Protein AF-A0A7H0GW44-F1 (afdb_monomer_lite)

Radius of gyration: 18.07 Å; chains: 1; bounding box: 42×25×54 Å

pLDDT: mean 88.53, std 14.47, range [40.22, 98.0]

Sequence (91 aa):
MDALGPLRRRAYSQGPALAAVYNKALSFLTILWIAYPVIWALGPIGIGVLDSFTEKLLFVVVPILSKVGFSIVDLSGLRSLREQPQELAFE

Foldseek 3Di:
DQPPPPVLVVQVVVDDLSNVLVVQLVVQLVVLVVVLVVLVCCPPVHPHVDDPVRSVVSVVVSVCCNPVVSVVSNVVSVVVVVPPPPVPPPD

Secondary structure (DSSP, 8-state):
--TTHHHHHHHHTT-HHHHHHHHHHHHHHHHHHHHHHHHHHHSTTTT--S-HHHHHHHHHHHHHIIIIIHHHHHHHHHHHHHTS--TTS--

Organism: NCBI:txid1385715

InterPro domains:
  IPR001425 Archaeal/bacterial/fungal rhodopsins [PF01036] (5-78)
  IPR001425 Archaeal/bacterial/fungal rhodopsins [PR00251] (25-43)
  IPR001425 Archaeal/bacterial/fungal rhodopsins [PR00251] (57-75)

Structure (mmCIF, N/CA/C/O backbone):
data_AF-A0A7H0GW44-F1
#
_entry.id   AF-A0A7H0GW44-F1
#
loop_
_atom_site.group_PDB
_atom_site.id
_atom_site.type_symbol
_atom_site.label_atom_id
_atom_site.label_alt_id
_atom_site.label_comp_id
_atom_site.label_asym_id
_atom_site.label_entity_id
_atom_site.label_seq_id
_atom_site.pdbx_PDB_ins_code
_atom_site.Cartn_x
_atom_site.Cartn_y
_atom_site.Cartn_z
_atom_site.occupancy
_atom_site.B_iso_or_equiv
_atom_site.auth_seq_id
_atom_site.auth_comp_id
_atom_site.auth_asym_id
_atom_site.auth_atom_id
_atom_site.pdbx_PDB_model_num
ATOM 1 N N . MET A 1 1 ? -9.857 -21.208 -1.718 1.00 40.53 1 MET A N 1
ATOM 2 C CA . MET A 1 1 ? -8.868 -20.169 -2.082 1.00 40.53 1 MET A CA 1
ATOM 3 C C . MET A 1 1 ? -9.020 -19.042 -1.068 1.00 40.53 1 MET A C 1
ATOM 5 O O . MET A 1 1 ? -9.440 -17.946 -1.410 1.00 40.53 1 MET A O 1
ATOM 9 N N . ASP A 1 2 ? -8.708 -19.326 0.201 1.00 51.66 2 ASP A N 1
ATOM 10 C CA . ASP A 1 2 ? -9.167 -18.511 1.337 1.00 51.66 2 ASP A CA 1
ATOM 11 C C . ASP A 1 2 ? -7.976 -18.011 2.164 1.00 51.66 2 ASP A C 1
ATOM 13 O O . ASP A 1 2 ? -8.065 -17.941 3.381 1.00 51.66 2 ASP A O 1
ATOM 17 N N . ALA A 1 3 ? -6.833 -17.680 1.555 1.00 56.97 3 ALA A N 1
ATOM 18 C CA . ALA A 1 3 ? -5.640 -17.281 2.319 1.00 56.97 3 ALA A CA 1
ATOM 19 C C . ALA A 1 3 ? -5.898 -16.074 3.254 1.00 56.97 3 ALA A C 1
ATOM 21 O O . ALA A 1 3 ? -5.319 -15.974 4.331 1.00 56.97 3 ALA A O 1
ATOM 22 N N . LEU A 1 4 ? -6.837 -15.199 2.879 1.00 63.44 4 LEU A N 1
ATOM 23 C CA . LEU A 1 4 ? -7.286 -14.041 3.663 1.00 63.44 4 LEU A CA 1
ATOM 24 C C . LEU A 1 4 ? -8.438 -14.354 4.637 1.00 63.44 4 LEU A C 1
ATOM 26 O O . LEU A 1 4 ? -8.728 -13.574 5.543 1.00 63.44 4 LEU A O 1
ATOM 30 N N . GLY A 1 5 ? -9.118 -15.486 4.449 1.00 79.75 5 GLY A N 1
ATOM 31 C CA . GLY A 1 5 ? -10.342 -15.848 5.162 1.00 79.75 5 GLY A CA 1
ATOM 32 C C . GLY A 1 5 ? -10.148 -16.068 6.667 1.00 79.75 5 GLY A C 1
ATOM 33 O O . GLY A 1 5 ? -10.899 -15.479 7.443 1.00 79.75 5 GLY A O 1
ATOM 34 N N . PRO A 1 6 ? -9.161 -16.866 7.117 1.00 87.31 6 PRO A N 1
ATOM 35 C CA . PRO A 1 6 ? -8.968 -17.172 8.533 1.00 87.31 6 PRO A CA 1
ATOM 36 C C . PRO A 1 6 ? -8.661 -15.944 9.394 1.00 87.31 6 PRO A C 1
ATOM 38 O O . PRO A 1 6 ? -9.247 -15.776 10.462 1.00 87.31 6 PRO A O 1
ATOM 41 N N . LEU A 1 7 ? -7.779 -15.059 8.918 1.00 87.12 7 LEU A N 1
ATOM 42 C CA . LEU A 1 7 ? -7.395 -13.848 9.647 1.00 87.12 7 LEU A CA 1
ATOM 43 C C . LEU A 1 7 ? -8.547 -12.845 9.704 1.00 87.12 7 LEU A C 1
ATOM 45 O O . LEU A 1 7 ? -8.839 -12.305 10.770 1.00 87.12 7 LEU A O 1
ATOM 49 N N . ARG A 1 8 ? -9.265 -12.673 8.587 1.00 86.62 8 ARG A N 1
ATOM 50 C CA . ARG A 1 8 ? -10.465 -11.839 8.548 1.00 86.62 8 ARG A CA 1
ATOM 51 C C . ARG A 1 8 ? -11.531 -12.373 9.502 1.00 86.62 8 ARG A C 1
ATOM 53 O O . ARG A 1 8 ? -12.029 -11.618 10.322 1.00 86.62 8 ARG A O 1
ATOM 60 N N . ARG A 1 9 ? -11.825 -13.676 9.493 1.00 87.81 9 ARG A N 1
ATOM 61 C CA . ARG A 1 9 ? -12.785 -14.284 10.436 1.00 87.81 9 ARG A CA 1
ATOM 62 C C . ARG A 1 9 ? -12.396 -14.032 11.897 1.00 87.81 9 ARG A C 1
ATOM 64 O O . ARG A 1 9 ? -13.258 -13.668 12.690 1.00 87.81 9 ARG A O 1
ATOM 71 N N . ARG A 1 10 ? -11.107 -14.152 12.237 1.00 88.38 10 ARG A N 1
ATOM 72 C CA . ARG A 1 10 ? -10.609 -13.903 13.600 1.00 88.38 10 ARG A CA 1
ATOM 73 C C . ARG A 1 10 ? -10.705 -12.434 14.021 1.00 88.38 10 ARG A C 1
ATOM 75 O O . ARG A 1 10 ? -11.003 -12.160 15.179 1.00 88.38 10 ARG A O 1
ATOM 82 N N . ALA A 1 11 ? -10.490 -11.491 13.105 1.00 88.19 11 ALA A N 1
ATOM 83 C CA . ALA A 1 11 ? -10.685 -10.070 13.395 1.00 88.19 11 ALA A CA 1
ATOM 84 C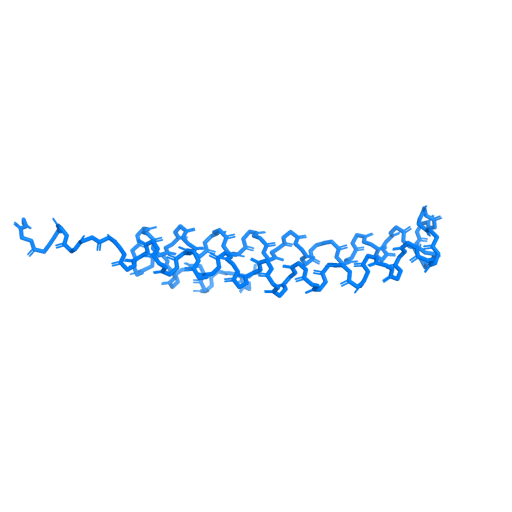 C . ALA A 1 11 ? -12.165 -9.750 13.666 1.00 88.19 11 ALA A C 1
ATOM 86 O O . ALA A 1 11 ? -12.483 -9.048 14.619 1.00 88.19 11 ALA A O 1
ATOM 87 N N . TYR A 1 12 ? -13.074 -10.328 12.875 1.00 87.56 12 TYR A N 1
ATOM 88 C CA . TYR A 1 12 ? -14.517 -10.143 13.049 1.00 87.56 12 TYR A CA 1
ATOM 89 C C . TYR A 1 12 ? -15.048 -10.766 14.346 1.00 87.56 12 TYR A C 1
ATOM 91 O O . TYR A 1 12 ? -15.968 -10.213 14.942 1.00 87.56 12 TYR A O 1
ATOM 99 N N . SER A 1 13 ? -14.452 -11.861 14.835 1.00 90.75 13 SER A N 1
ATOM 100 C CA . SER A 1 13 ? -14.857 -12.468 16.112 1.00 90.75 13 SER A CA 1
ATOM 101 C C . SER A 1 13 ? -14.470 -11.650 17.350 1.00 90.75 13 SER A C 1
ATOM 103 O O . SER A 1 13 ? -14.981 -11.925 18.427 1.00 90.75 13 SER A O 1
ATOM 105 N N . GLN A 1 14 ? -13.560 -10.678 17.229 1.00 88.06 14 GLN A N 1
ATOM 106 C CA . GLN A 1 14 ? -13.118 -9.831 18.349 1.00 88.06 14 GLN A CA 1
ATOM 107 C C . GLN A 1 14 ? -13.870 -8.493 18.436 1.00 88.06 14 GLN A C 1
ATOM 109 O O . GLN A 1 14 ? -13.597 -7.694 19.327 1.00 88.06 14 GLN A O 1
ATOM 114 N N . GLY A 1 15 ? -14.822 -8.250 17.532 1.00 89.69 15 GLY A N 1
ATOM 115 C CA . GLY A 1 15 ? -15.694 -7.081 17.557 1.00 89.69 15 GLY A CA 1
ATOM 116 C C . GLY A 1 15 ? -15.574 -6.186 16.317 1.00 89.69 15 GLY A C 1
ATOM 117 O O . GLY A 1 15 ? -14.579 -6.230 15.584 1.00 89.69 15 GLY A O 1
ATOM 118 N N . PRO A 1 16 ? -16.597 -5.349 16.067 1.00 88.75 16 PRO A N 1
ATOM 119 C CA . PRO A 1 16 ? -16.703 -4.555 14.843 1.00 88.75 16 PRO A CA 1
ATOM 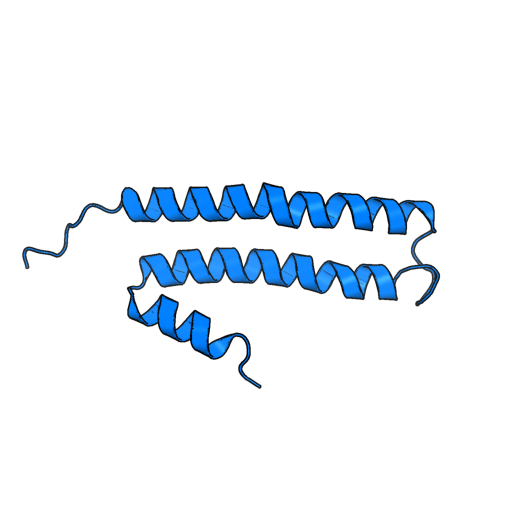120 C C . PRO A 1 16 ? -15.586 -3.513 14.701 1.00 88.75 16 PRO A C 1
ATOM 122 O O . PRO A 1 16 ? -15.121 -3.262 13.588 1.00 88.75 16 PRO A O 1
ATOM 125 N N . ALA A 1 17 ? -15.107 -2.945 15.811 1.00 89.75 17 ALA A N 1
ATOM 126 C CA . ALA A 1 17 ? -14.034 -1.956 15.794 1.00 89.75 17 ALA A CA 1
ATOM 127 C C . ALA A 1 17 ? -12.696 -2.561 15.335 1.00 89.75 17 ALA A C 1
ATOM 129 O O . ALA A 1 17 ? -12.050 -2.023 14.432 1.00 89.75 17 ALA A O 1
ATOM 130 N N . LEU A 1 18 ? -12.308 -3.723 15.880 1.00 92.00 18 LEU A N 1
ATOM 131 C CA . LEU A 1 18 ? -11.087 -4.405 15.444 1.00 92.00 18 LEU A CA 1
ATOM 132 C C . LEU A 1 18 ? -11.207 -4.892 13.998 1.00 92.00 18 LEU A C 1
ATOM 134 O O . LEU A 1 18 ? -10.255 -4.772 13.228 1.00 92.00 18 LEU A O 1
ATOM 138 N N . ALA A 1 19 ? -12.379 -5.391 13.601 1.00 91.94 19 ALA A N 1
ATOM 139 C CA . ALA A 1 19 ? -12.639 -5.782 12.220 1.00 91.94 19 ALA A CA 1
ATOM 140 C C . ALA A 1 19 ? -12.436 -4.614 11.237 1.00 91.94 19 ALA A C 1
ATOM 142 O O . ALA A 1 19 ? -11.866 -4.806 10.160 1.00 91.94 19 ALA A O 1
ATOM 143 N N . ALA A 1 20 ? -12.859 -3.401 11.607 1.00 92.38 20 ALA A N 1
ATOM 144 C CA . ALA A 1 20 ? -12.660 -2.199 10.801 1.00 92.38 20 ALA A CA 1
ATOM 145 C C . ALA A 1 20 ? -11.173 -1.826 10.674 1.00 92.38 20 ALA A C 1
ATOM 147 O O . ALA A 1 20 ? -10.693 -1.603 9.559 1.00 92.38 20 ALA A O 1
ATOM 148 N N . VAL A 1 21 ? -10.428 -1.828 11.786 1.00 94.19 21 VAL A N 1
ATOM 149 C CA . VAL A 1 21 ? -8.974 -1.580 11.785 1.00 94.19 21 VAL A CA 1
ATOM 150 C C . VAL A 1 21 ? -8.238 -2.617 10.936 1.00 94.19 21 VAL A C 1
ATOM 152 O O . VAL A 1 21 ? -7.440 -2.254 10.070 1.00 94.19 21 VAL A O 1
ATOM 155 N N . TYR A 1 22 ? -8.568 -3.898 11.110 1.00 93.56 22 TYR A N 1
ATOM 156 C CA . TYR A 1 22 ? -8.006 -4.987 10.318 1.00 93.56 22 TYR A CA 1
ATOM 157 C C . TYR A 1 22 ? -8.281 -4.808 8.821 1.00 93.56 22 TYR A C 1
ATOM 159 O O . TYR A 1 22 ? -7.358 -4.901 8.016 1.00 93.56 22 TYR A O 1
ATOM 167 N N . ASN A 1 23 ? -9.522 -4.506 8.426 1.00 93.12 23 ASN A N 1
ATOM 168 C CA . ASN A 1 23 ? -9.867 -4.302 7.016 1.00 93.12 23 ASN A CA 1
ATOM 169 C C . ASN A 1 23 ? -9.125 -3.105 6.405 1.00 93.12 23 ASN A C 1
ATOM 171 O O . ASN A 1 23 ? -8.732 -3.170 5.239 1.00 93.12 23 ASN A O 1
ATOM 175 N N . LYS A 1 24 ? -8.904 -2.031 7.175 1.00 94.69 24 LYS A N 1
ATOM 176 C CA . LYS A 1 24 ? -8.119 -0.871 6.730 1.00 94.69 24 LYS A CA 1
ATOM 177 C C . LYS A 1 24 ? -6.664 -1.262 6.466 1.00 94.69 24 LYS A C 1
ATOM 179 O O . LYS A 1 24 ? -6.154 -0.993 5.380 1.00 94.69 24 LYS A O 1
ATOM 184 N N . ALA A 1 25 ? -6.025 -1.938 7.421 1.00 94.50 25 ALA A N 1
ATOM 185 C CA . ALA A 1 25 ? -4.648 -2.413 7.283 1.00 94.50 25 ALA A CA 1
ATOM 186 C C . ALA A 1 25 ? -4.503 -3.428 6.136 1.00 94.50 25 ALA A C 1
ATOM 188 O O . ALA A 1 25 ? -3.587 -3.323 5.319 1.00 94.50 25 ALA A O 1
ATOM 189 N N . LEU A 1 26 ? -5.449 -4.365 6.024 1.00 93.81 26 LEU A N 1
ATOM 190 C CA . LEU A 1 26 ? -5.474 -5.360 4.959 1.00 93.81 26 LEU A CA 1
ATOM 191 C C . LEU A 1 26 ? -5.611 -4.709 3.579 1.00 93.81 26 LEU A C 1
ATOM 193 O O . LEU A 1 26 ? -4.864 -5.058 2.667 1.00 93.81 26 LEU A O 1
ATOM 197 N N . SER A 1 27 ? -6.540 -3.763 3.420 1.00 94.25 27 SER A N 1
ATOM 198 C CA . SER A 1 27 ? -6.753 -3.070 2.143 1.00 94.25 27 SER A CA 1
ATOM 199 C C . SER A 1 27 ? -5.510 -2.283 1.737 1.00 94.25 27 SER A C 1
ATOM 201 O O . SER A 1 27 ? -5.064 -2.385 0.597 1.00 94.25 27 SER A O 1
ATOM 203 N N . PHE A 1 28 ? -4.903 -1.569 2.690 1.00 95.44 28 PHE A N 1
ATOM 204 C CA . PHE A 1 28 ? -3.668 -0.821 2.473 1.00 95.44 28 PHE A CA 1
ATOM 205 C C . PHE A 1 28 ? -2.531 -1.723 1.974 1.00 95.44 28 PHE A C 1
ATOM 207 O O . PHE A 1 28 ? -1.929 -1.447 0.936 1.00 95.44 28 PHE A O 1
ATOM 214 N N . LEU A 1 29 ? -2.276 -2.838 2.667 1.00 94.25 29 LEU A N 1
ATOM 215 C CA . LEU A 1 29 ? -1.208 -3.757 2.284 1.00 94.25 29 LEU A CA 1
ATOM 216 C C . LEU A 1 29 ? -1.505 -4.458 0.955 1.00 94.25 29 LEU A C 1
ATOM 218 O O . LEU A 1 29 ? -0.599 -4.619 0.146 1.00 94.25 29 LEU A O 1
ATOM 222 N N . THR A 1 30 ? -2.762 -4.836 0.708 1.00 94.88 30 THR A N 1
ATOM 223 C CA . THR A 1 30 ? -3.177 -5.503 -0.537 1.00 94.88 30 THR A CA 1
ATOM 224 C C . THR A 1 30 ? -2.922 -4.613 -1.751 1.00 94.88 30 THR A C 1
ATOM 226 O O . THR A 1 30 ? -2.369 -5.084 -2.742 1.00 94.88 30 THR A O 1
ATOM 229 N N . ILE A 1 31 ? -3.259 -3.320 -1.668 1.00 96.38 31 ILE A N 1
ATOM 230 C CA . ILE A 1 31 ? -3.006 -2.352 -2.748 1.00 96.38 31 ILE A CA 1
ATOM 231 C C . ILE A 1 31 ? -1.505 -2.245 -3.037 1.00 96.38 31 ILE A C 1
ATOM 233 O O . ILE A 1 31 ? -1.089 -2.332 -4.191 1.00 96.38 31 ILE A O 1
ATOM 237 N N . LEU A 1 32 ? -0.680 -2.108 -1.996 1.00 95.62 32 LEU A N 1
ATOM 238 C CA . LEU A 1 32 ? 0.774 -2.011 -2.156 1.00 95.62 32 LEU A CA 1
ATOM 239 C C . LEU A 1 32 ? 1.399 -3.312 -2.665 1.00 95.62 32 LEU A C 1
ATOM 241 O O . LEU A 1 32 ? 2.336 -3.275 -3.455 1.00 95.62 32 LEU A O 1
ATOM 245 N N . TRP A 1 33 ? 0.859 -4.463 -2.269 1.00 95.81 33 TRP A N 1
ATOM 246 C C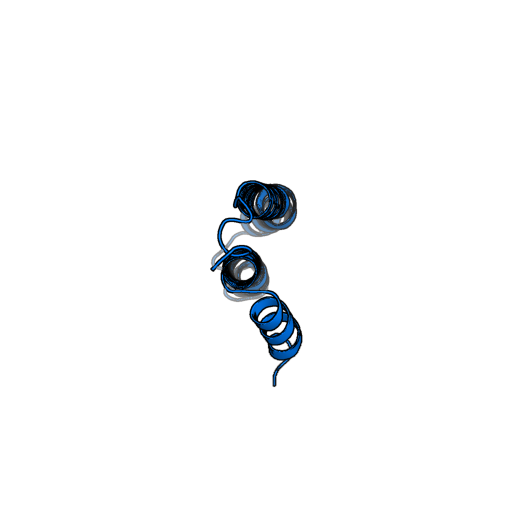A . TRP A 1 33 ? 1.287 -5.755 -2.792 1.00 95.81 33 TRP A CA 1
ATOM 247 C C . TRP A 1 33 ? 0.968 -5.913 -4.272 1.00 95.81 33 TRP A C 1
ATOM 249 O O . TRP A 1 33 ? 1.820 -6.395 -5.006 1.00 95.81 33 TRP A O 1
ATOM 259 N N . ILE A 1 34 ? -0.213 -5.477 -4.724 1.00 97.19 34 ILE A N 1
ATOM 260 C CA . ILE A 1 34 ? -0.589 -5.484 -6.146 1.00 97.19 34 ILE A CA 1
ATOM 261 C C . ILE A 1 34 ? 0.271 -4.502 -6.953 1.00 97.19 34 ILE A C 1
ATOM 263 O O . ILE A 1 34 ? 0.538 -4.750 -8.128 1.00 97.19 34 ILE A O 1
ATOM 267 N N . ALA A 1 35 ? 0.777 -3.430 -6.338 1.00 97.06 35 ALA A N 1
ATOM 268 C CA . ALA A 1 35 ? 1.686 -2.515 -7.019 1.00 97.06 35 ALA A CA 1
ATOM 269 C C . ALA A 1 35 ? 2.955 -3.226 -7.527 1.00 97.06 35 ALA A C 1
ATOM 271 O O . ALA A 1 35 ? 3.410 -2.904 -8.616 1.00 97.06 35 ALA A O 1
ATOM 272 N N . TYR A 1 36 ? 3.491 -4.228 -6.817 1.00 95.62 36 TYR A N 1
ATOM 273 C CA . TYR A 1 36 ? 4.678 -4.980 -7.259 1.00 95.62 36 TYR A CA 1
ATOM 274 C C . TYR A 1 36 ? 4.508 -5.674 -8.622 1.00 95.62 36 TYR A C 1
ATOM 276 O O . TYR A 1 36 ? 5.266 -5.343 -9.534 1.00 95.62 36 TYR A O 1
ATOM 284 N N . PRO A 1 37 ? 3.551 -6.606 -8.818 1.00 96.69 37 PRO A N 1
ATOM 285 C CA . PRO A 1 37 ? 3.346 -7.245 -10.112 1.00 96.69 37 PRO A CA 1
ATOM 286 C C . PRO A 1 37 ? 2.917 -6.245 -11.190 1.00 96.69 37 PRO A C 1
ATOM 288 O O . PRO A 1 37 ? 3.250 -6.457 -12.349 1.00 96.69 37 PRO A O 1
ATOM 291 N N . VAL A 1 38 ? 2.242 -5.143 -10.834 1.00 97.19 38 VAL A N 1
ATOM 292 C CA . VAL A 1 38 ? 1.937 -4.063 -11.787 1.00 97.19 38 VAL A CA 1
ATOM 293 C C . VAL A 1 38 ? 3.216 -3.366 -12.252 1.00 97.19 38 VAL A C 1
ATOM 295 O O . VAL A 1 38 ? 3.424 -3.242 -13.451 1.00 97.19 38 VAL A O 1
ATOM 298 N N . ILE A 1 39 ? 4.102 -2.960 -11.339 1.00 96.69 39 ILE A N 1
ATOM 299 C CA . ILE A 1 39 ? 5.387 -2.332 -11.685 1.00 96.69 39 ILE A CA 1
ATOM 300 C C . ILE A 1 39 ? 6.214 -3.273 -12.559 1.00 96.69 39 ILE A C 1
ATOM 302 O O . ILE A 1 39 ? 6.733 -2.847 -13.583 1.00 96.69 39 ILE A O 1
ATOM 306 N N . TRP A 1 40 ? 6.276 -4.556 -12.200 1.00 95.75 40 TRP A N 1
ATOM 307 C CA . TRP A 1 40 ? 6.994 -5.564 -12.980 1.00 95.75 40 TRP A CA 1
ATOM 308 C C . TRP A 1 40 ? 6.402 -5.756 -14.378 1.00 95.75 40 TRP A C 1
ATOM 310 O O . TRP A 1 40 ? 7.137 -5.798 -15.361 1.00 95.75 40 TRP A O 1
ATOM 320 N N . ALA A 1 41 ? 5.071 -5.822 -14.484 1.00 97.00 41 ALA A N 1
ATOM 321 C CA . ALA A 1 41 ? 4.387 -5.932 -15.766 1.00 97.00 41 ALA A CA 1
ATOM 322 C C . ALA A 1 41 ? 4.610 -4.693 -16.643 1.00 97.00 41 ALA A C 1
ATOM 324 O O . ALA A 1 41 ? 4.725 -4.833 -17.855 1.00 97.00 41 ALA A O 1
ATOM 325 N N . LEU A 1 42 ? 4.686 -3.497 -16.050 1.00 97.06 42 LEU A N 1
ATOM 326 C CA . LEU A 1 42 ? 4.926 -2.234 -16.756 1.00 97.06 42 LEU A CA 1
ATOM 327 C C . LEU A 1 42 ? 6.409 -1.963 -17.055 1.00 97.06 42 LEU A C 1
ATOM 329 O O . LEU A 1 42 ? 6.710 -1.128 -17.910 1.00 97.06 42 LEU A O 1
ATOM 333 N N . GLY A 1 43 ? 7.319 -2.642 -16.358 1.00 96.00 43 GLY A N 1
ATOM 334 C CA . GLY A 1 43 ? 8.762 -2.488 -16.488 1.00 96.00 43 GLY A CA 1
ATOM 335 C C . GLY A 1 43 ? 9.338 -3.038 -17.798 1.00 96.00 43 GLY A C 1
ATOM 336 O O . GLY A 1 43 ? 8.614 -3.613 -18.617 1.00 96.00 43 GLY A O 1
ATOM 337 N N . PRO A 1 44 ? 10.664 -2.915 -17.990 1.00 93.38 44 PRO A N 1
ATOM 338 C CA . PRO A 1 44 ? 11.371 -3.346 -19.197 1.00 93.38 44 PRO A CA 1
ATOM 339 C C . PRO A 1 44 ? 11.238 -4.844 -19.501 1.00 93.38 44 PRO A C 1
ATOM 341 O O . PRO A 1 44 ? 11.319 -5.238 -20.658 1.00 93.38 44 PRO A O 1
ATOM 344 N N . ILE A 1 45 ? 11.045 -5.678 -18.471 1.00 91.38 45 ILE A N 1
ATOM 345 C CA . ILE A 1 45 ? 10.862 -7.134 -18.614 1.00 91.38 45 ILE A CA 1
ATOM 346 C C . ILE A 1 45 ? 9.439 -7.478 -19.092 1.00 91.38 45 ILE A C 1
ATOM 348 O O . ILE A 1 45 ? 9.232 -8.528 -19.696 1.00 91.38 45 ILE A O 1
ATOM 352 N N . GLY A 1 46 ? 8.462 -6.611 -18.814 1.00 93.06 46 GLY A N 1
ATOM 353 C CA . GLY A 1 46 ? 7.070 -6.779 -19.216 1.00 93.06 46 GLY A CA 1
ATOM 354 C C . GLY A 1 46 ? 6.756 -6.042 -20.517 1.00 93.06 46 GLY A C 1
ATOM 355 O O . GLY A 1 46 ? 7.252 -6.401 -21.581 1.00 93.06 46 GLY A O 1
ATOM 356 N N . ILE A 1 47 ? 5.900 -5.020 -20.442 1.00 95.19 47 ILE A N 1
ATOM 357 C CA . ILE A 1 47 ? 5.447 -4.253 -21.614 1.00 95.19 47 ILE A CA 1
ATOM 358 C C . ILE A 1 47 ? 6.347 -3.058 -21.969 1.00 95.19 47 ILE A C 1
ATOM 360 O O . ILE A 1 47 ? 6.119 -2.419 -22.992 1.00 95.19 47 ILE A O 1
ATOM 364 N N . GLY A 1 48 ? 7.346 -2.733 -21.139 1.00 93.44 48 GLY A N 1
ATOM 365 C CA . GLY A 1 48 ? 8.350 -1.706 -21.437 1.00 93.44 48 GLY A CA 1
ATOM 366 C C . GLY A 1 48 ? 7.852 -0.257 -21.403 1.00 93.44 48 GLY A C 1
ATOM 367 O O . GLY A 1 48 ? 8.447 0.602 -22.048 1.00 93.44 48 GLY A O 1
ATOM 368 N N . VAL A 1 49 ? 6.768 0.030 -20.674 1.00 96.56 49 VAL A N 1
ATOM 369 C CA . VAL A 1 49 ? 6.228 1.397 -20.523 1.00 96.56 49 VAL A CA 1
ATOM 370 C C . VAL A 1 49 ? 7.060 2.229 -19.543 1.00 96.56 49 VAL A C 1
ATOM 372 O O . VAL A 1 49 ? 7.195 3.438 -19.722 1.00 96.56 49 VAL A O 1
ATOM 375 N N . LEU A 1 50 ? 7.615 1.601 -18.505 1.00 96.56 50 LEU A N 1
ATOM 376 C CA . LEU A 1 50 ? 8.509 2.244 -17.543 1.00 96.56 50 LEU A CA 1
ATOM 377 C C . LEU A 1 50 ? 9.968 2.034 -17.950 1.00 96.56 50 LEU A C 1
ATOM 379 O O . LEU A 1 50 ? 10.361 0.926 -18.320 1.00 96.56 50 LEU A O 1
ATOM 383 N N . ASP A 1 51 ? 10.790 3.076 -17.814 1.00 96.12 51 ASP A N 1
ATOM 384 C CA . ASP A 1 51 ? 12.234 2.937 -17.972 1.00 96.12 51 ASP A CA 1
ATOM 385 C C . ASP A 1 51 ? 12.889 2.276 -16.743 1.00 96.12 51 ASP A C 1
ATOM 387 O O . ASP A 1 51 ? 12.324 2.195 -15.644 1.00 96.12 51 ASP A O 1
ATOM 391 N N . SER A 1 52 ? 14.125 1.806 -16.926 1.00 95.69 52 SER A N 1
ATOM 392 C CA . SER A 1 52 ? 14.877 1.090 -15.889 1.00 95.69 52 SER A CA 1
ATOM 393 C C . SER A 1 52 ? 15.152 1.932 -14.639 1.00 95.69 52 SER A C 1
ATOM 395 O O . SER A 1 52 ? 15.418 1.372 -13.576 1.00 95.69 52 SER A O 1
ATOM 397 N N . PHE A 1 53 ? 15.169 3.263 -14.748 1.00 97.00 53 PHE A N 1
ATOM 398 C CA . PHE A 1 53 ? 15.361 4.141 -13.594 1.00 97.00 53 PHE A CA 1
ATOM 399 C C . PHE A 1 53 ? 14.073 4.249 -12.770 1.00 97.00 53 PHE A C 1
ATOM 401 O O . PHE A 1 53 ? 14.100 4.034 -11.557 1.00 97.00 53 PHE A O 1
ATOM 408 N N . THR A 1 54 ? 12.947 4.505 -13.432 1.00 97.38 54 THR A N 1
ATOM 409 C CA . THR A 1 54 ? 11.617 4.642 -12.831 1.00 97.38 54 THR A CA 1
ATOM 410 C C . THR A 1 54 ? 11.188 3.351 -12.150 1.00 97.38 54 THR A C 1
ATOM 412 O O . THR A 1 54 ? 10.732 3.389 -11.011 1.00 97.38 54 THR A O 1
ATOM 415 N N . GLU A 1 55 ? 11.396 2.197 -12.788 1.00 96.38 55 GLU A N 1
ATOM 416 C CA . GLU A 1 55 ? 11.101 0.894 -12.185 1.00 96.38 55 GLU A CA 1
ATOM 417 C C . GLU A 1 55 ? 11.866 0.696 -10.862 1.00 96.38 55 GLU A C 1
ATOM 419 O O . GLU A 1 55 ? 11.270 0.381 -9.829 1.00 96.38 55 GLU A O 1
ATOM 424 N N . LYS A 1 56 ? 13.182 0.947 -10.857 1.00 96.88 56 LYS A N 1
ATOM 425 C CA . LYS A 1 56 ? 14.013 0.832 -9.646 1.00 96.88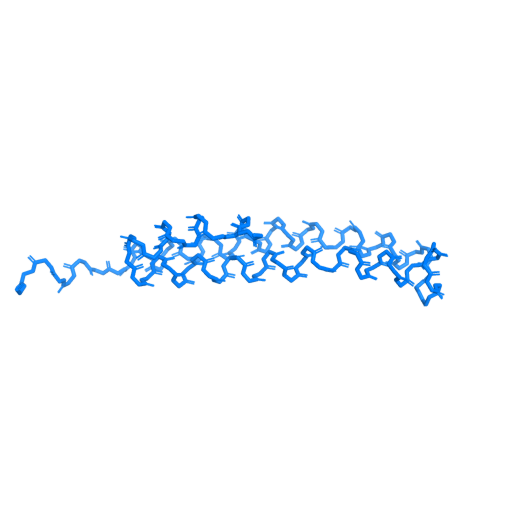 56 LYS A CA 1
ATOM 426 C C . LYS A 1 56 ? 13.584 1.819 -8.568 1.00 96.88 56 LYS A C 1
ATOM 428 O O . LYS A 1 56 ? 13.532 1.449 -7.397 1.00 96.88 56 LYS A O 1
ATOM 433 N N . LEU A 1 57 ? 13.257 3.055 -8.947 1.00 98.00 57 LEU A N 1
ATOM 434 C CA . LEU A 1 57 ? 12.758 4.064 -8.018 1.00 98.00 57 LEU A CA 1
ATOM 435 C C . LEU A 1 57 ? 11.450 3.606 -7.361 1.00 98.00 57 LEU A C 1
ATOM 437 O O . LEU A 1 57 ? 11.316 3.688 -6.141 1.00 98.00 57 LEU A O 1
ATOM 441 N N . LEU A 1 58 ? 10.512 3.058 -8.136 1.00 97.44 58 LEU A N 1
ATOM 442 C CA . LEU A 1 58 ? 9.263 2.508 -7.607 1.00 97.44 58 LEU A CA 1
ATOM 443 C C . LEU A 1 58 ? 9.525 1.330 -6.658 1.00 97.44 58 LEU A C 1
ATOM 445 O O . LEU A 1 58 ? 8.910 1.264 -5.591 1.00 97.44 58 LEU A O 1
ATOM 449 N N . PHE A 1 59 ? 10.500 0.468 -6.965 1.00 95.94 59 PHE A N 1
ATOM 450 C CA . PHE A 1 59 ? 10.934 -0.599 -6.057 1.00 95.94 59 PHE A CA 1
ATOM 451 C C . PHE A 1 59 ? 11.631 -0.117 -4.783 1.00 95.94 59 PHE A C 1
ATOM 453 O O . PHE A 1 59 ? 11.754 -0.902 -3.846 1.00 95.94 59 PHE A O 1
ATOM 460 N N . VAL A 1 60 ? 12.032 1.151 -4.695 1.00 97.19 60 VAL A N 1
ATOM 461 C CA . VAL A 1 60 ? 12.481 1.781 -3.444 1.00 97.19 60 VAL A CA 1
ATOM 462 C C . VAL A 1 60 ? 11.301 2.415 -2.703 1.00 97.19 60 VAL A C 1
ATOM 464 O O . VAL A 1 60 ? 11.145 2.216 -1.498 1.00 97.19 60 VAL A O 1
ATOM 467 N N . VAL A 1 61 ? 10.431 3.135 -3.415 1.00 97.50 61 VAL A N 1
ATOM 468 C CA . VAL A 1 61 ? 9.307 3.881 -2.828 1.00 97.50 61 VAL A CA 1
ATOM 469 C C . VAL A 1 61 ? 8.233 2.955 -2.251 1.00 97.50 61 VAL A C 1
ATOM 471 O O . VAL A 1 61 ? 7.811 3.144 -1.108 1.00 97.50 61 VAL A O 1
ATOM 474 N N . VAL A 1 62 ? 7.800 1.930 -2.992 1.00 97.00 62 VAL A N 1
ATOM 475 C CA . VAL A 1 62 ? 6.733 1.014 -2.547 1.00 97.00 62 VAL A CA 1
ATOM 476 C C . VAL A 1 62 ? 7.070 0.307 -1.225 1.00 97.00 62 VAL A C 1
ATOM 478 O O . VAL A 1 62 ? 6.211 0.306 -0.337 1.00 97.00 62 VAL A O 1
ATOM 481 N N . PRO A 1 63 ? 8.280 -0.248 -1.001 1.00 96.19 63 PRO A N 1
ATOM 482 C CA . PRO A 1 63 ? 8.623 -0.823 0.297 1.00 96.19 63 PRO A CA 1
ATOM 483 C C . PRO A 1 63 ? 8.661 0.200 1.435 1.00 96.19 63 PRO A C 1
ATOM 485 O O . PRO A 1 63 ? 8.326 -0.160 2.563 1.00 96.19 63 PRO A O 1
ATOM 488 N N . ILE A 1 64 ? 9.053 1.452 1.174 1.00 97.44 64 ILE A N 1
ATOM 489 C CA . ILE A 1 64 ? 9.012 2.515 2.190 1.00 97.44 64 ILE A CA 1
ATOM 490 C C . ILE A 1 64 ? 7.561 2.767 2.605 1.00 97.44 64 ILE A C 1
ATOM 492 O O . ILE A 1 64 ? 7.260 2.733 3.797 1.00 97.44 64 ILE A O 1
ATOM 496 N N . LEU A 1 65 ? 6.646 2.925 1.643 1.00 95.81 65 LEU A N 1
ATOM 497 C CA . LEU A 1 65 ? 5.213 3.072 1.921 1.00 95.81 65 LEU A CA 1
ATOM 498 C C . LEU A 1 65 ? 4.641 1.840 2.636 1.00 95.81 65 LEU A C 1
ATOM 500 O O . LEU A 1 65 ? 3.885 1.976 3.596 1.00 95.81 65 LEU A O 1
ATOM 504 N N . SER A 1 66 ? 5.060 0.642 2.227 1.00 95.19 66 SER A N 1
ATOM 505 C CA . SER A 1 66 ? 4.606 -0.626 2.813 1.00 95.19 66 SER A CA 1
ATOM 506 C C . SER A 1 66 ? 5.078 -0.831 4.245 1.00 95.19 66 SER A C 1
ATOM 508 O O . SER A 1 66 ? 4.434 -1.567 4.978 1.00 95.19 66 SER A O 1
ATOM 510 N N . LYS A 1 67 ? 6.189 -0.209 4.657 1.00 94.44 67 LYS A N 1
ATOM 511 C CA . LYS A 1 67 ? 6.678 -0.276 6.039 1.00 94.44 67 LYS A CA 1
ATOM 512 C C . LYS A 1 67 ? 6.210 0.922 6.853 1.00 94.44 67 LYS A C 1
ATOM 514 O O . LYS A 1 67 ? 5.471 0.759 7.813 1.00 94.44 67 LYS A O 1
ATOM 519 N N . VAL A 1 68 ? 6.613 2.127 6.458 1.00 97.12 68 VAL A N 1
ATOM 520 C CA . VAL A 1 68 ? 6.335 3.360 7.209 1.00 97.12 68 VAL A CA 1
ATOM 521 C C . VAL A 1 68 ? 4.844 3.680 7.184 1.00 97.12 68 VAL A C 1
ATOM 523 O O . VAL A 1 68 ? 4.253 3.938 8.229 1.00 97.12 68 VAL A O 1
ATOM 526 N N . GLY A 1 69 ? 4.217 3.607 6.008 1.00 95.56 69 GLY A N 1
ATOM 527 C CA . GLY A 1 69 ? 2.780 3.834 5.870 1.00 95.56 69 GLY A CA 1
ATOM 528 C C . GLY A 1 69 ? 1.961 2.788 6.623 1.00 95.56 69 GLY A C 1
ATOM 529 O O . GLY A 1 69 ? 1.022 3.151 7.328 1.00 95.56 69 GLY A O 1
ATOM 530 N N . PHE A 1 70 ? 2.364 1.513 6.566 1.00 95.44 70 PHE A N 1
ATOM 531 C CA . PHE A 1 70 ? 1.722 0.457 7.352 1.00 95.44 70 PHE A CA 1
ATOM 532 C C . PHE A 1 70 ? 1.823 0.732 8.854 1.00 95.44 70 PHE A C 1
ATOM 534 O O . PHE A 1 70 ? 0.799 0.702 9.527 1.00 95.44 70 PHE A O 1
ATOM 541 N N . SER A 1 71 ? 3.006 1.086 9.371 1.00 96.12 71 SER A N 1
ATOM 542 C CA . S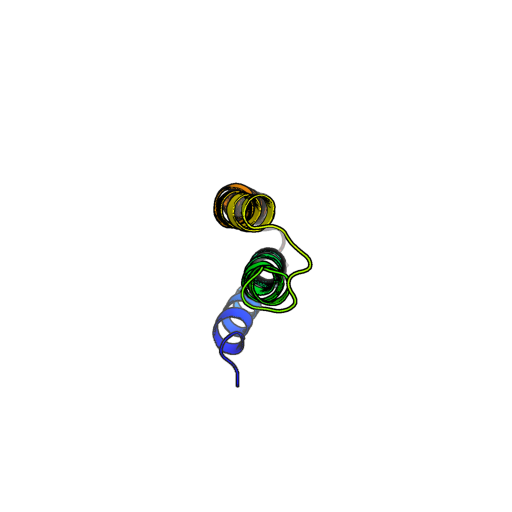ER A 1 71 ? 3.182 1.424 10.789 1.00 96.12 71 SER A CA 1
ATOM 543 C C . SER A 1 71 ? 2.284 2.580 11.229 1.00 96.12 71 SER A C 1
ATOM 545 O O . SER A 1 71 ? 1.725 2.542 12.321 1.00 96.12 71 SER A O 1
ATOM 547 N N . ILE A 1 72 ? 2.107 3.604 10.388 1.00 96.62 72 ILE A N 1
ATOM 548 C CA . ILE A 1 72 ? 1.202 4.721 10.690 1.00 96.62 72 ILE A CA 1
ATOM 549 C C . ILE A 1 72 ? -0.253 4.240 10.743 1.00 96.62 72 ILE A C 1
ATOM 551 O O . ILE A 1 72 ? -0.971 4.580 11.684 1.00 96.62 72 ILE A O 1
ATOM 555 N N . VAL A 1 73 ? -0.693 3.450 9.757 1.00 95.50 73 VAL A N 1
ATOM 556 C CA . VAL A 1 73 ? -2.060 2.902 9.701 1.00 95.50 73 VAL A CA 1
ATOM 557 C C . VAL A 1 73 ? -2.342 1.996 10.900 1.00 95.50 73 VAL A C 1
ATOM 559 O O . VAL A 1 73 ? -3.400 2.125 11.516 1.00 95.50 73 VAL A O 1
ATOM 562 N N . ASP A 1 74 ? -1.397 1.126 11.248 1.00 93.94 74 ASP A N 1
ATOM 563 C CA . ASP A 1 74 ? -1.507 0.178 12.353 1.00 93.94 74 ASP A CA 1
ATOM 564 C C . ASP A 1 74 ? -1.554 0.897 13.709 1.00 93.94 74 ASP A C 1
ATOM 566 O O . ASP A 1 74 ? -2.518 0.751 14.460 1.00 93.94 74 ASP A O 1
ATOM 570 N N . LEU A 1 75 ? -0.596 1.791 13.984 1.00 96.25 75 LEU A N 1
ATOM 571 C CA . LEU A 1 75 ? -0.566 2.568 15.228 1.00 96.25 75 LEU A CA 1
ATOM 572 C C . LEU A 1 75 ? -1.787 3.485 15.376 1.00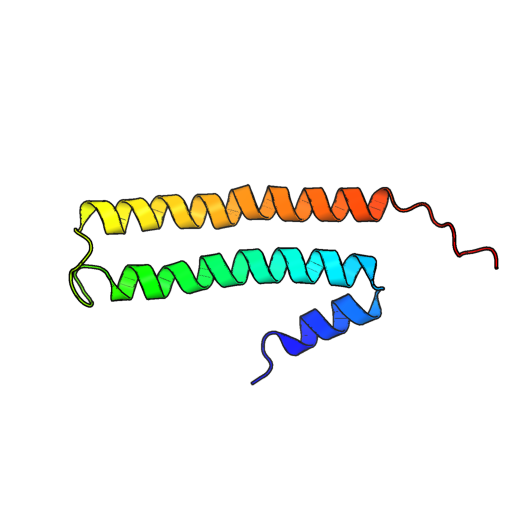 96.25 75 LEU A C 1
ATOM 574 O O . LEU A 1 75 ? -2.307 3.643 16.480 1.00 96.25 75 LEU A O 1
ATOM 578 N N . SER A 1 76 ? -2.263 4.081 14.278 1.00 95.06 76 SER A N 1
ATOM 579 C CA . SER A 1 76 ? -3.515 4.846 14.253 1.00 95.06 76 SER A CA 1
ATOM 580 C C . SER A 1 76 ? -4.709 3.976 14.646 1.00 95.06 76 SER A C 1
ATOM 582 O O . SER A 1 76 ? -5.535 4.404 15.452 1.00 95.06 76 SER A O 1
ATOM 584 N N . GLY A 1 77 ? -4.792 2.763 14.098 1.00 93.69 77 GLY A N 1
ATOM 585 C CA . GLY A 1 77 ? -5.846 1.809 14.421 1.00 93.69 77 GLY A CA 1
ATOM 586 C C . GLY A 1 77 ? -5.810 1.384 15.886 1.00 93.69 77 GLY A C 1
ATOM 587 O O . GLY A 1 77 ? -6.825 1.462 16.571 1.00 93.69 77 GLY A O 1
ATOM 588 N N . LEU A 1 78 ? -4.632 1.017 16.396 1.00 93.25 78 LEU A N 1
ATOM 589 C CA . LEU A 1 78 ? -4.449 0.616 17.794 1.00 93.25 78 LEU A CA 1
ATOM 590 C C . LEU A 1 78 ? -4.808 1.736 18.779 1.00 93.25 78 LEU A C 1
ATOM 592 O O . LEU A 1 78 ? -5.435 1.471 19.804 1.00 93.25 78 LEU A O 1
ATOM 596 N N . ARG A 1 79 ? -4.460 2.992 18.466 1.00 94.44 79 ARG A N 1
ATOM 597 C CA . ARG A 1 79 ? -4.865 4.152 19.279 1.00 94.44 79 ARG A CA 1
ATOM 598 C C . ARG A 1 79 ? -6.381 4.321 19.303 1.00 94.44 79 ARG A C 1
ATOM 600 O O . ARG A 1 79 ? -6.939 4.451 20.384 1.00 94.44 79 ARG A O 1
ATOM 607 N N . SER A 1 80 ? -7.038 4.224 18.147 1.00 92.25 80 SER A N 1
ATOM 608 C CA . SER A 1 80 ? -8.500 4.318 18.059 1.00 92.25 80 SER A CA 1
ATOM 609 C C . SER A 1 80 ? -9.210 3.221 18.855 1.00 92.25 80 SER A C 1
ATOM 611 O O . SER A 1 80 ? -10.240 3.496 19.459 1.00 92.25 80 SER A O 1
ATOM 613 N N . LEU A 1 81 ? -8.669 2.000 18.883 1.00 91.50 81 LEU A N 1
ATOM 614 C CA . LEU A 1 81 ? -9.229 0.901 19.678 1.00 91.50 81 LEU A CA 1
ATOM 615 C C . LEU A 1 81 ? -9.034 1.113 21.179 1.00 91.50 81 LEU A C 1
ATOM 617 O O . LEU A 1 81 ? -9.914 0.785 21.963 1.00 91.50 81 LEU A O 1
ATOM 621 N N . ARG A 1 82 ? -7.888 1.670 21.583 1.00 90.25 82 ARG A N 1
ATOM 622 C CA . ARG A 1 82 ? -7.607 2.005 22.985 1.00 90.25 82 ARG A CA 1
ATOM 623 C C . ARG A 1 82 ? -8.491 3.142 23.501 1.00 90.25 82 ARG A C 1
ATOM 625 O O . ARG A 1 82 ? -8.804 3.171 24.684 1.00 90.25 82 ARG A O 1
ATOM 632 N N . GLU A 1 83 ? -8.825 4.093 22.636 1.00 84.94 83 GLU A N 1
ATOM 633 C CA . GLU A 1 83 ? -9.638 5.263 22.973 1.00 84.94 83 GLU A CA 1
ATOM 634 C C . GLU A 1 83 ? -11.138 4.981 22.990 1.00 84.94 83 GLU A C 1
ATOM 636 O O . GLU A 1 83 ? -11.876 5.846 23.442 1.00 84.94 83 GLU A O 1
ATOM 641 N N . GLN A 1 84 ? -11.603 3.808 22.546 1.00 74.50 84 GLN A N 1
ATOM 642 C CA . GLN A 1 84 ? -12.995 3.410 22.747 1.00 74.50 84 GLN A CA 1
ATOM 643 C C . GLN A 1 84 ? -13.218 3.119 24.238 1.00 74.50 84 GLN A C 1
ATOM 645 O O . GLN A 1 84 ? -12.724 2.098 24.729 1.00 74.50 84 GLN A O 1
ATOM 650 N N . PRO A 1 85 ? -13.927 3.992 24.983 1.00 56.12 85 PRO A N 1
ATOM 651 C CA . PRO A 1 85 ? -14.302 3.675 26.346 1.00 56.12 85 PRO A CA 1
ATOM 652 C C . PRO A 1 85 ? -15.156 2.409 26.330 1.00 56.12 85 PRO A C 1
ATOM 654 O O . PRO A 1 85 ? -15.927 2.155 25.405 1.00 56.12 85 PRO A O 1
ATOM 657 N N . GLN A 1 86 ? -14.990 1.599 27.366 1.00 54.72 86 GLN A N 1
ATOM 658 C CA . GLN A 1 86 ? -15.717 0.360 27.613 1.00 54.72 86 GLN A CA 1
ATOM 659 C C . GLN A 1 86 ? -17.185 0.664 27.978 1.00 54.72 86 GLN A C 1
ATOM 661 O O . GLN A 1 86 ? -17.651 0.338 29.061 1.00 54.72 86 GLN A O 1
ATOM 666 N N . GLU A 1 87 ? -17.904 1.355 27.095 1.00 50.25 87 GLU A N 1
ATOM 667 C CA . GLU A 1 87 ? -19.207 1.982 27.354 1.00 50.25 87 GLU A CA 1
ATOM 668 C C . GLU A 1 87 ? -20.389 1.006 27.202 1.00 50.25 87 GLU A C 1
ATOM 670 O O . GLU A 1 87 ? -21.540 1.401 27.295 1.00 50.25 87 GLU A O 1
ATOM 675 N N . LEU A 1 88 ? -20.120 -0.290 27.009 1.00 53.19 88 LEU A N 1
ATOM 676 C CA . LEU A 1 88 ? -21.142 -1.334 26.840 1.00 53.19 88 LEU A CA 1
ATOM 677 C C . LEU A 1 88 ? -21.016 -2.481 27.859 1.00 53.19 88 LEU A C 1
ATOM 679 O O . LEU A 1 88 ? -21.579 -3.550 27.659 1.00 53.19 88 LEU A O 1
ATOM 683 N N . ALA A 1 89 ? -20.261 -2.293 28.948 1.00 48.94 89 ALA A N 1
ATOM 684 C CA . ALA A 1 89 ? -20.160 -3.289 30.022 1.00 48.94 89 ALA A CA 1
ATOM 685 C C . ALA A 1 89 ? -21.259 -3.158 31.103 1.00 48.94 89 ALA A C 1
ATOM 687 O O . ALA A 1 89 ? -21.217 -3.897 32.085 1.00 48.94 89 ALA A O 1
ATOM 688 N N . PHE A 1 90 ? -22.218 -2.235 30.939 1.00 49.53 90 PHE A N 1
ATOM 689 C CA . PHE A 1 90 ? -23.264 -1.940 31.930 1.00 49.53 90 PHE A CA 1
ATOM 690 C C . PHE A 1 90 ? -24.655 -1.649 31.327 1.00 49.53 90 PHE A C 1
ATOM 692 O O . PHE A 1 90 ? -25.374 -0.806 31.859 1.00 49.53 90 PHE A O 1
ATOM 699 N N . GLU A 1 91 ? -25.056 -2.355 30.265 1.00 40.22 91 GLU A N 1
ATOM 700 C CA . GLU A 1 91 ? -26.485 -2.537 29.933 1.00 40.22 91 GLU A CA 1
ATOM 701 C C . GLU A 1 91 ? -26.842 -4.022 29.846 1.00 40.22 91 GLU A C 1
ATOM 703 O O . GLU A 1 91 ? -26.058 -4.786 29.232 1.00 40.22 91 GLU A O 1
#